Protein AF-A0A2Z2DUY6-F1 (afdb_monomer_lite)

Sequence (102 aa):
MRDYLVRGLLRPVACTTGGYGVFDDAALQRLCFVRAAFEAGIGLDALARLCRALDAADGDGASAQLAVLRQLVERRREALASLEMQLAAMPTEPAQHAESLP

Structure (mmCIF, N/CA/C/O backbone):
data_AF-A0A2Z2DUY6-F1
#
_entry.id   AF-A0A2Z2DUY6-F1
#
loop_
_atom_site.group_PDB
_atom_site.id
_atom_site.type_symbol
_atom_site.label_atom_id
_atom_site.label_alt_id
_atom_site.label_comp_id
_atom_site.label_asym_id
_atom_site.label_entity_id
_atom_site.label_seq_id
_atom_site.pdbx_PDB_ins_code
_atom_site.Cartn_x
_atom_site.Cartn_y
_atom_site.Cartn_z
_atom_site.occupancy
_atom_site.B_iso_or_equiv
_atom_site.auth_seq_id
_atom_site.auth_comp_id
_atom_site.auth_asym_id
_atom_site.auth_atom_id
_atom_site.pdbx_PDB_model_num
ATOM 1 N N . MET A 1 1 ? 2.172 -11.716 0.968 1.00 60.41 1 MET A N 1
ATOM 2 C CA . MET A 1 1 ? 3.224 -11.170 0.075 1.00 60.41 1 MET A CA 1
ATOM 3 C C . MET A 1 1 ? 2.904 -11.363 -1.411 1.00 60.41 1 MET A C 1
ATOM 5 O O . MET A 1 1 ? 2.994 -10.389 -2.141 1.00 60.41 1 MET A O 1
ATOM 9 N N . ARG A 1 2 ? 2.488 -12.559 -1.874 1.00 72.38 2 ARG A N 1
ATOM 10 C CA . ARG A 1 2 ? 2.180 -12.810 -3.303 1.00 72.38 2 ARG A CA 1
ATOM 11 C C . ARG A 1 2 ? 1.187 -11.812 -3.916 1.00 72.38 2 ARG A C 1
ATOM 13 O O . ARG A 1 2 ? 1.419 -11.347 -5.022 1.00 72.38 2 ARG A O 1
ATOM 20 N N . ASP A 1 3 ? 0.141 -11.437 -3.181 1.00 78.38 3 ASP A N 1
ATOM 21 C CA . ASP A 1 3 ? -0.847 -10.445 -3.637 1.00 78.38 3 ASP A CA 1
ATOM 22 C C . ASP A 1 3 ? -0.223 -9.059 -3.910 1.00 78.38 3 ASP A C 1
ATOM 24 O O . ASP A 1 3 ? -0.568 -8.402 -4.887 1.00 78.38 3 ASP A O 1
ATOM 28 N N . TYR A 1 4 ? 0.793 -8.657 -3.136 1.00 75.19 4 TYR A N 1
ATOM 29 C CA . TYR A 1 4 ? 1.510 -7.394 -3.349 1.00 75.19 4 TYR A CA 1
ATOM 30 C C . TYR A 1 4 ? 2.343 -7.400 -4.632 1.00 75.19 4 TYR A C 1
ATOM 32 O O . TYR A 1 4 ? 2.414 -6.387 -5.324 1.00 75.19 4 TYR A O 1
ATOM 40 N N . LEU A 1 5 ? 2.926 -8.545 -4.989 1.00 73.00 5 LEU A N 1
ATOM 41 C CA . LEU A 1 5 ? 3.660 -8.702 -6.246 1.00 73.00 5 LEU A CA 1
ATOM 42 C C . LEU A 1 5 ? 2.706 -8.703 -7.445 1.00 73.00 5 LEU A C 1
ATOM 44 O O . LEU A 1 5 ? 2.943 -7.991 -8.415 1.00 73.00 5 LEU A O 1
ATOM 48 N N . VAL A 1 6 ? 1.592 -9.438 -7.355 1.00 77.06 6 VAL A N 1
ATOM 49 C CA . VAL A 1 6 ? 0.585 -9.522 -8.430 1.00 77.06 6 VAL A CA 1
ATOM 50 C C . VAL A 1 6 ? -0.052 -8.159 -8.715 1.00 77.06 6 VAL A C 1
ATOM 52 O O . VAL A 1 6 ? -0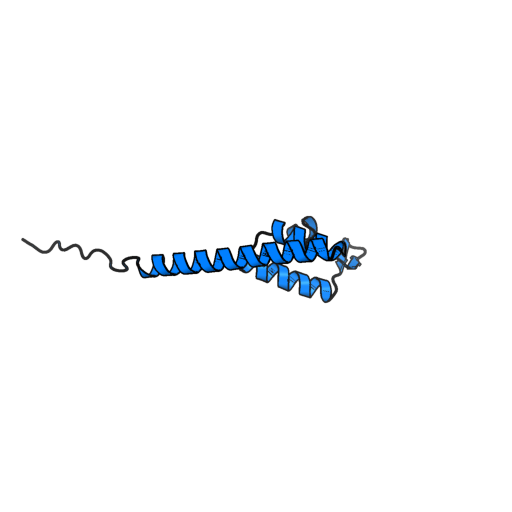.282 -7.812 -9.870 1.00 77.06 6 VAL A O 1
ATOM 55 N N . ARG A 1 7 ? -0.299 -7.351 -7.678 1.00 77.56 7 ARG A N 1
ATOM 56 C CA . ARG A 1 7 ? -0.860 -6.000 -7.834 1.00 77.56 7 ARG A CA 1
ATOM 57 C C . ARG A 1 7 ? 0.171 -4.948 -8.263 1.00 77.56 7 ARG A C 1
ATOM 59 O O . ARG A 1 7 ? -0.223 -3.831 -8.600 1.00 77.56 7 ARG A O 1
ATOM 66 N N . GLY A 1 8 ? 1.461 -5.296 -8.293 1.00 77.56 8 GLY A N 1
ATOM 67 C CA . GLY A 1 8 ? 2.557 -4.382 -8.631 1.00 77.56 8 GLY A CA 1
ATOM 68 C C . GLY A 1 8 ? 2.921 -3.405 -7.509 1.00 77.56 8 GLY A C 1
ATOM 69 O O . GLY A 1 8 ? 3.514 -2.366 -7.771 1.00 77.56 8 GLY A O 1
ATOM 70 N N . LEU A 1 9 ? 2.557 -3.718 -6.263 1.00 78.69 9 LEU A N 1
ATOM 71 C CA . LEU A 1 9 ? 2.906 -2.922 -5.081 1.00 78.69 9 LEU A CA 1
ATOM 72 C C . LEU A 1 9 ? 4.380 -3.077 -4.699 1.00 78.69 9 LEU A C 1
ATOM 74 O O . LEU A 1 9 ? 4.954 -2.187 -4.084 1.00 78.69 9 LEU A O 1
ATOM 78 N N . LEU A 1 10 ? 4.993 -4.200 -5.068 1.00 82.69 10 LEU A N 1
ATOM 79 C CA . LEU A 1 10 ? 6.422 -4.445 -4.929 1.00 82.69 10 LEU A CA 1
ATOM 80 C C . LEU A 1 10 ? 6.976 -4.904 -6.272 1.00 82.69 10 LEU A C 1
ATOM 82 O O . LEU A 1 10 ? 6.353 -5.720 -6.952 1.00 82.69 10 LEU A O 1
ATOM 86 N N . ARG A 1 11 ? 8.168 -4.420 -6.619 1.00 79.69 11 ARG A N 1
ATOM 87 C CA . ARG A 1 11 ? 8.941 -4.919 -7.754 1.00 79.69 11 ARG A CA 1
ATOM 88 C C . ARG A 1 11 ? 10.270 -5.469 -7.249 1.00 79.69 11 ARG A C 1
ATOM 90 O O . ARG A 1 11 ? 10.967 -4.749 -6.539 1.00 79.69 11 ARG A O 1
ATOM 97 N N . PRO A 1 12 ? 10.609 -6.725 -7.573 1.00 82.56 12 PRO A N 1
ATOM 98 C CA . PRO A 1 12 ? 11.951 -7.219 -7.333 1.00 82.56 12 PRO A CA 1
ATOM 99 C C . PRO A 1 12 ? 12.933 -6.517 -8.278 1.00 82.56 12 PRO A C 1
ATOM 101 O O . PRO A 1 12 ? 12.609 -6.266 -9.439 1.00 82.56 12 PRO A O 1
ATOM 104 N N . VAL A 1 13 ? 14.132 -6.220 -7.782 1.00 83.50 13 VAL A N 1
ATOM 105 C CA . VAL A 1 13 ? 15.235 -5.649 -8.573 1.00 83.50 13 VAL A CA 1
ATOM 106 C C . VAL A 1 13 ? 15.958 -6.708 -9.404 1.00 83.50 13 VAL A C 1
ATOM 108 O O . VAL A 1 13 ? 16.558 -6.395 -10.426 1.00 83.50 13 VAL A O 1
ATOM 111 N N . ALA A 1 14 ? 15.876 -7.973 -8.989 1.00 83.19 14 ALA A N 1
ATOM 112 C CA . ALA A 1 14 ? 16.376 -9.126 -9.727 1.00 83.19 14 ALA A CA 1
ATOM 113 C C . ALA A 1 14 ? 15.599 -10.388 -9.331 1.00 83.19 14 ALA A C 1
ATOM 115 O O . ALA A 1 14 ? 14.894 -10.400 -8.324 1.00 83.19 14 ALA A O 1
ATOM 116 N N . CYS A 1 15 ? 15.759 -11.470 -10.088 1.00 84.44 15 CYS A N 1
ATOM 117 C CA . CYS A 1 15 ? 15.271 -12.793 -9.704 1.00 84.44 15 CYS A CA 1
ATOM 118 C C . CYS A 1 15 ? 16.459 -13.741 -9.546 1.00 84.44 15 CYS A C 1
ATOM 120 O O . CYS A 1 15 ? 17.370 -13.741 -10.373 1.00 84.44 15 CYS A O 1
ATOM 122 N N . THR A 1 16 ? 16.451 -14.564 -8.500 1.00 84.44 16 THR A N 1
ATOM 123 C CA . THR A 1 16 ? 17.409 -15.663 -8.364 1.00 84.44 16 THR A CA 1
ATOM 124 C C . THR A 1 16 ? 17.088 -16.767 -9.371 1.00 84.44 16 THR A C 1
ATOM 126 O O . THR A 1 16 ? 15.958 -16.880 -9.851 1.00 84.44 16 THR A O 1
ATOM 129 N N . THR A 1 17 ? 18.055 -17.643 -9.645 1.00 82.19 17 THR A N 1
ATOM 130 C CA . THR A 1 17 ? 17.878 -18.813 -10.525 1.00 82.19 17 THR A CA 1
ATOM 131 C C . THR A 1 17 ? 16.742 -19.739 -10.067 1.00 82.19 17 THR A C 1
ATOM 133 O O . THR A 1 17 ? 16.133 -20.420 -10.883 1.00 82.19 17 THR A O 1
ATOM 136 N N . GLY A 1 18 ? 16.414 -19.733 -8.770 1.00 83.19 18 GLY A N 1
ATOM 137 C CA . GLY A 1 18 ? 15.284 -20.470 -8.195 1.00 83.19 18 GLY A CA 1
ATOM 138 C C . GLY A 1 18 ? 13.927 -19.761 -8.303 1.00 83.19 18 GLY A C 1
ATOM 139 O O . GLY A 1 18 ? 12.954 -20.248 -7.737 1.00 83.19 18 GLY A O 1
ATOM 140 N N . GLY A 1 19 ? 13.844 -18.608 -8.975 1.00 81.19 19 GLY A N 1
ATOM 141 C CA . GLY A 1 19 ? 12.598 -17.855 -9.157 1.0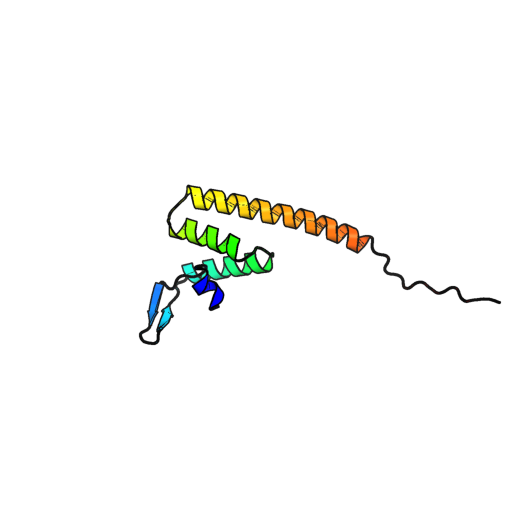0 81.19 19 GLY A CA 1
ATOM 142 C C . GLY A 1 19 ? 12.203 -16.957 -7.979 1.00 81.19 19 GLY A C 1
ATOM 143 O O . GLY A 1 19 ? 11.085 -16.442 -7.958 1.00 81.19 19 GLY A O 1
ATOM 144 N N . TYR A 1 20 ? 13.093 -16.739 -7.006 1.00 79.69 20 TYR A N 1
ATOM 145 C CA . TYR A 1 20 ? 12.834 -15.827 -5.888 1.00 79.69 20 TYR A CA 1
ATOM 146 C C . TYR A 1 20 ? 13.190 -14.390 -6.267 1.00 79.69 20 TYR A C 1
ATOM 148 O O . TYR A 1 20 ? 14.263 -14.139 -6.809 1.00 79.69 20 TYR A O 1
ATOM 156 N N . GLY A 1 21 ? 12.312 -13.437 -5.954 1.00 83.88 21 GLY A N 1
ATOM 157 C CA . GLY A 1 21 ? 12.600 -12.014 -6.132 1.00 83.88 21 GLY A CA 1
ATOM 158 C C . GLY A 1 21 ? 13.633 -11.509 -5.122 1.00 83.88 21 GLY A C 1
ATOM 159 O O . GLY A 1 21 ? 13.524 -11.790 -3.930 1.00 83.88 21 GLY A O 1
ATOM 160 N N . VAL A 1 22 ? 14.613 -10.751 -5.601 1.00 85.31 22 VAL A N 1
ATOM 161 C CA . VAL A 1 22 ? 15.572 -9.974 -4.809 1.00 85.31 22 VAL A CA 1
ATOM 162 C C . VAL A 1 22 ? 15.028 -8.555 -4.687 1.00 85.31 22 VAL A C 1
ATOM 164 O O . VAL A 1 22 ? 14.579 -7.986 -5.680 1.00 85.31 22 VAL A O 1
ATOM 167 N N . PHE A 1 23 ? 15.060 -7.985 -3.487 1.00 85.06 23 PHE A N 1
ATOM 168 C CA . PHE A 1 23 ? 14.535 -6.653 -3.187 1.00 85.06 23 PHE A CA 1
ATOM 169 C C . PHE A 1 23 ? 15.638 -5.814 -2.550 1.00 85.06 23 PHE A C 1
ATOM 171 O O . PHE A 1 23 ? 16.398 -6.328 -1.732 1.00 85.06 23 PHE A O 1
ATOM 178 N N . ASP A 1 24 ? 15.725 -4.551 -2.946 1.00 86.94 24 ASP A N 1
ATOM 179 C CA . ASP A 1 24 ? 16.646 -3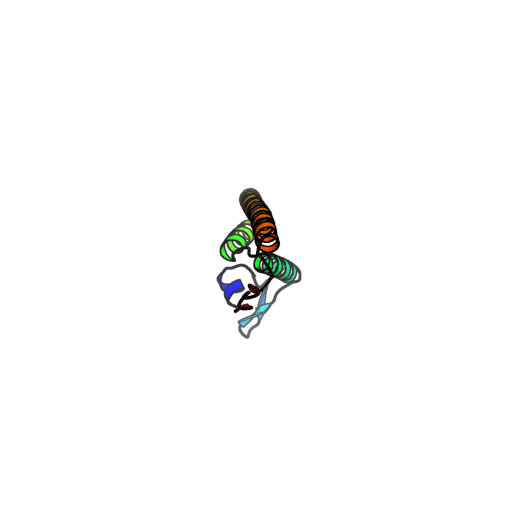.573 -2.379 1.00 86.94 24 ASP A CA 1
ATOM 180 C C . ASP A 1 24 ? 15.989 -2.785 -1.231 1.00 86.94 24 ASP A C 1
ATOM 182 O O . ASP A 1 24 ? 14.815 -2.981 -0.889 1.00 86.94 24 ASP A O 1
ATOM 186 N N . ASP A 1 25 ? 16.746 -1.868 -0.632 1.00 88.19 25 ASP A N 1
ATOM 187 C CA . ASP A 1 25 ? 16.249 -1.024 0.457 1.00 88.19 25 ASP A CA 1
ATOM 188 C C . ASP A 1 25 ? 15.073 -0.137 0.018 1.00 88.19 25 ASP A C 1
ATOM 190 O O . ASP A 1 25 ? 14.151 0.103 0.801 1.00 88.19 25 ASP A O 1
ATOM 194 N N . ALA A 1 26 ? 15.042 0.301 -1.245 1.00 84.44 26 ALA A N 1
ATOM 195 C CA . ALA A 1 26 ? 13.936 1.087 -1.789 1.00 84.44 26 ALA A CA 1
ATOM 196 C C . ALA A 1 26 ? 12.633 0.270 -1.844 1.00 84.44 26 ALA A C 1
ATOM 198 O O . ALA A 1 26 ? 11.563 0.754 -1.455 1.00 84.44 26 ALA A O 1
ATOM 199 N N . ALA A 1 27 ? 12.708 -0.996 -2.258 1.00 85.12 27 ALA A N 1
ATOM 200 C CA . ALA A 1 27 ? 11.579 -1.913 -2.207 1.00 85.12 27 ALA A CA 1
ATOM 201 C C . ALA A 1 27 ? 11.127 -2.196 -0.764 1.00 85.12 27 ALA A C 1
ATOM 203 O O . ALA A 1 27 ? 9.921 -2.306 -0.516 1.00 85.12 27 ALA A O 1
ATOM 204 N N . LEU A 1 28 ? 12.055 -2.251 0.198 1.00 86.81 28 LEU A N 1
ATOM 205 C CA . LEU A 1 28 ? 11.716 -2.386 1.615 1.00 86.81 28 LEU A CA 1
ATOM 206 C C . LEU A 1 28 ? 11.000 -1.138 2.156 1.00 86.81 28 LEU A C 1
ATOM 208 O O . LEU A 1 28 ? 9.966 -1.264 2.813 1.00 86.81 28 LEU A O 1
ATOM 212 N N . GLN A 1 29 ? 11.481 0.065 1.836 1.00 87.38 29 GLN A N 1
ATOM 213 C CA . GLN A 1 29 ? 10.809 1.318 2.198 1.00 87.38 29 GLN A CA 1
ATOM 214 C C . GLN A 1 29 ? 9.395 1.390 1.611 1.00 87.38 29 GLN A C 1
ATOM 216 O O . GLN A 1 29 ? 8.442 1.738 2.316 1.00 87.38 29 GLN A O 1
ATOM 221 N N . ARG A 1 30 ? 9.229 0.993 0.343 1.00 89.12 30 ARG A N 1
ATOM 222 C CA . ARG A 1 30 ? 7.911 0.909 -0.296 1.00 89.12 30 ARG A CA 1
ATOM 223 C C . ARG A 1 30 ? 7.007 -0.104 0.406 1.00 89.12 30 ARG A C 1
ATOM 225 O O . ARG A 1 30 ? 5.832 0.190 0.615 1.00 89.12 30 ARG A O 1
ATOM 232 N N . LEU A 1 31 ? 7.530 -1.260 0.818 1.00 88.62 31 LEU A N 1
ATOM 233 C CA . LEU A 1 31 ? 6.766 -2.238 1.596 1.00 88.62 31 LEU A CA 1
ATOM 234 C C . LEU A 1 31 ? 6.303 -1.663 2.938 1.00 88.62 31 LEU A C 1
ATOM 236 O O . LEU A 1 31 ? 5.134 -1.822 3.291 1.00 88.62 31 LEU A O 1
ATOM 240 N N . CYS A 1 32 ? 7.183 -0.976 3.667 1.00 90.12 32 CYS A N 1
ATOM 241 C CA . CYS A 1 32 ? 6.828 -0.319 4.924 1.00 90.12 32 CYS A CA 1
ATOM 242 C C . CYS A 1 32 ? 5.692 0.693 4.726 1.00 90.12 32 CYS A C 1
ATOM 244 O O . CYS A 1 32 ? 4.730 0.687 5.493 1.00 90.12 32 CYS A O 1
ATOM 246 N N . PHE A 1 33 ? 5.757 1.499 3.664 1.00 88.94 33 PHE A N 1
ATOM 247 C CA . PHE A 1 33 ? 4.690 2.435 3.313 1.00 88.94 33 PHE A CA 1
ATOM 248 C C . PHE A 1 33 ? 3.366 1.727 2.989 1.00 88.94 33 PHE A C 1
ATOM 250 O O . PHE A 1 33 ? 2.332 2.064 3.563 1.00 88.94 33 PHE A O 1
ATOM 257 N N . VAL A 1 34 ? 3.388 0.729 2.097 1.00 90.12 34 VAL A N 1
ATOM 258 C CA . VAL A 1 34 ? 2.184 -0.020 1.695 1.00 90.12 34 VAL A CA 1
ATOM 259 C C . VAL A 1 34 ? 1.540 -0.694 2.904 1.00 90.12 34 VAL A C 1
ATOM 261 O O . VAL A 1 34 ? 0.318 -0.657 3.040 1.00 90.12 34 VAL A O 1
ATOM 264 N N . ARG A 1 35 ? 2.352 -1.268 3.801 1.00 89.56 35 ARG A N 1
ATOM 265 C CA . ARG A 1 35 ? 1.865 -1.888 5.035 1.00 89.56 35 ARG A CA 1
ATOM 266 C C . ARG A 1 35 ? 1.188 -0.864 5.944 1.00 89.56 35 ARG A C 1
ATOM 268 O O . ARG A 1 35 ? 0.041 -1.082 6.315 1.00 89.56 35 ARG A O 1
ATOM 275 N N . ALA A 1 36 ? 1.845 0.259 6.233 1.00 89.94 36 ALA A N 1
ATOM 276 C CA . ALA A 1 36 ? 1.285 1.303 7.092 1.00 89.94 36 ALA A CA 1
ATOM 277 C C . ALA A 1 36 ? -0.021 1.888 6.525 1.00 89.94 36 ALA A C 1
ATOM 279 O O . ALA A 1 36 ? -0.985 2.103 7.255 1.00 89.94 36 ALA A O 1
ATOM 280 N N . ALA A 1 37 ? -0.089 2.108 5.210 1.00 89.31 37 ALA A N 1
ATOM 281 C CA . ALA A 1 37 ? -1.299 2.610 4.572 1.00 89.31 37 ALA A CA 1
ATOM 282 C C . ALA A 1 37 ? -2.443 1.584 4.614 1.00 89.31 37 ALA A C 1
ATOM 284 O O . ALA A 1 37 ? -3.588 1.951 4.873 1.00 89.31 37 ALA A O 1
ATOM 285 N N . PHE A 1 38 ? -2.144 0.302 4.395 1.00 87.81 38 PHE A N 1
ATOM 286 C CA . PHE A 1 38 ? -3.134 -0.766 4.510 1.00 87.81 38 PHE A CA 1
ATOM 287 C C . PHE A 1 38 ? -3.663 -0.912 5.943 1.00 87.81 38 PHE A C 1
ATOM 289 O O . PHE A 1 38 ? -4.872 -1.012 6.137 1.00 87.81 38 PHE A O 1
ATOM 296 N N . GLU A 1 39 ? -2.781 -0.853 6.945 1.00 88.38 39 GLU A N 1
ATOM 297 C CA . GLU A 1 39 ? -3.150 -0.839 8.368 1.00 88.38 39 GLU A CA 1
ATOM 298 C C . GLU A 1 39 ? -4.022 0.380 8.719 1.00 88.38 39 GLU A C 1
ATOM 300 O O . GLU A 1 39 ? -4.975 0.257 9.482 1.00 88.38 39 GLU A O 1
ATOM 305 N N . ALA A 1 40 ? -3.787 1.529 8.078 1.00 85.88 40 ALA A N 1
ATOM 306 C CA . ALA A 1 40 ? -4.651 2.712 8.156 1.00 85.88 40 ALA A CA 1
ATOM 307 C C . ALA A 1 40 ? -5.971 2.585 7.353 1.00 85.88 40 ALA A C 1
ATOM 309 O O . ALA A 1 40 ? -6.718 3.555 7.191 1.00 85.88 40 ALA A O 1
ATOM 310 N N . GLY A 1 41 ? -6.269 1.400 6.813 1.00 86.62 41 GLY A N 1
ATOM 311 C CA . GLY A 1 41 ? -7.490 1.082 6.076 1.00 86.62 41 GLY A CA 1
ATOM 312 C C . GLY A 1 41 ? -7.472 1.474 4.597 1.00 86.62 41 GLY A C 1
ATOM 313 O O . GLY A 1 41 ? -8.482 1.318 3.907 1.00 86.62 41 GLY A O 1
ATOM 314 N N . ILE A 1 42 ? -6.366 1.990 4.063 1.00 89.56 42 ILE A N 1
ATOM 315 C CA . ILE A 1 42 ? -6.266 2.341 2.643 1.00 89.56 42 ILE A CA 1
ATOM 316 C C . ILE A 1 42 ? -6.264 1.061 1.792 1.00 89.56 42 ILE A C 1
ATOM 318 O O . ILE A 1 42 ? -5.478 0.143 2.008 1.00 89.56 42 ILE A O 1
ATOM 322 N N . GLY A 1 43 ? -7.146 1.003 0.791 1.00 88.12 43 GLY A N 1
ATOM 323 C CA . GLY A 1 43 ? -7.279 -0.168 -0.076 1.00 88.12 43 GLY A CA 1
ATOM 324 C C . GLY A 1 43 ? -6.070 -0.377 -0.995 1.00 88.12 43 GLY A C 1
ATOM 325 O O . GLY A 1 43 ? -5.516 0.579 -1.545 1.00 88.12 43 GLY A O 1
ATOM 326 N N . LEU A 1 44 ? -5.713 -1.644 -1.227 1.00 87.81 44 LEU A N 1
ATOM 327 C CA . LEU A 1 44 ? -4.557 -2.037 -2.045 1.00 87.81 44 LEU A CA 1
ATOM 328 C C . LEU A 1 44 ? -4.626 -1.522 -3.490 1.00 87.81 44 LEU A C 1
ATOM 330 O O . LEU A 1 44 ? -3.589 -1.235 -4.077 1.00 87.81 44 LEU A O 1
ATOM 334 N N . ASP A 1 45 ? -5.820 -1.343 -4.059 1.00 89.06 45 ASP A N 1
ATOM 335 C CA . ASP A 1 45 ? -5.974 -0.834 -5.428 1.00 89.06 45 ASP A CA 1
ATOM 336 C C . ASP A 1 45 ? -5.608 0.650 -5.555 1.00 89.06 45 ASP A C 1
ATOM 338 O O . ASP A 1 45 ? -5.056 1.070 -6.572 1.00 89.06 45 ASP A O 1
ATOM 342 N N . ALA A 1 46 ? -5.875 1.453 -4.519 1.00 87.94 46 ALA A N 1
ATOM 343 C CA . ALA A 1 46 ? -5.449 2.851 -4.483 1.00 87.94 46 ALA A CA 1
ATOM 344 C C . ALA A 1 46 ? -3.924 2.954 -4.359 1.00 87.94 46 ALA A C 1
ATOM 346 O O . ALA A 1 46 ? -3.294 3.736 -5.070 1.00 87.94 46 ALA 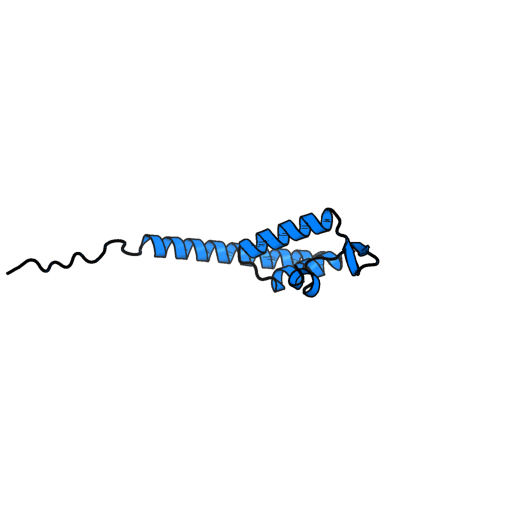A O 1
ATOM 347 N N . LEU A 1 47 ? -3.329 2.100 -3.523 1.00 90.12 47 LEU A N 1
ATOM 348 C CA 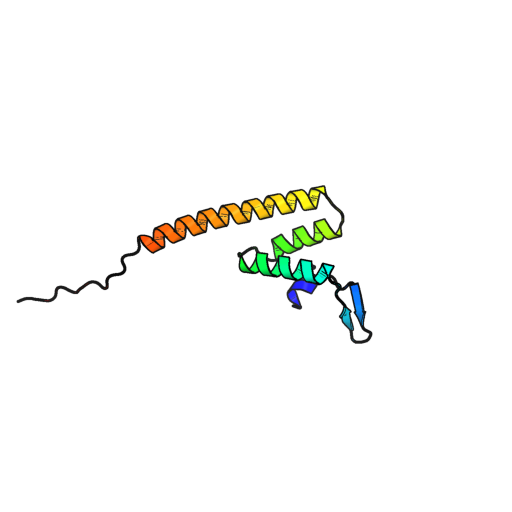. LEU A 1 47 ? -1.878 2.001 -3.384 1.00 90.12 47 LEU A CA 1
ATOM 349 C C . LEU A 1 47 ? -1.219 1.520 -4.683 1.00 90.12 47 LEU A C 1
ATOM 351 O O . LEU A 1 47 ? -0.202 2.073 -5.088 1.00 90.12 47 LEU A O 1
ATOM 355 N N . ALA A 1 48 ? -1.831 0.568 -5.392 1.00 89.88 48 ALA A N 1
ATOM 356 C CA . ALA A 1 48 ? -1.308 0.056 -6.657 1.00 89.88 48 ALA A CA 1
ATOM 357 C C . ALA A 1 48 ? -1.285 1.136 -7.746 1.00 89.88 48 ALA A C 1
ATOM 359 O O . ALA A 1 48 ? -0.332 1.200 -8.521 1.00 89.88 48 ALA A O 1
ATOM 360 N N . ARG A 1 49 ? -2.293 2.020 -7.792 1.00 89.25 49 ARG A N 1
ATOM 361 C CA . ARG A 1 49 ? -2.296 3.167 -8.714 1.00 89.25 49 ARG A CA 1
ATOM 362 C C . ARG A 1 49 ? -1.166 4.149 -8.417 1.00 89.25 49 ARG A C 1
ATOM 364 O O . ARG A 1 49 ? -0.487 4.560 -9.353 1.00 89.25 49 ARG A O 1
ATOM 371 N N . LEU A 1 50 ? -0.928 4.475 -7.144 1.00 89.38 50 LEU A N 1
ATOM 372 C CA . LEU A 1 50 ? 0.203 5.321 -6.759 1.00 89.38 50 LEU A CA 1
ATOM 373 C C . LEU A 1 50 ? 1.542 4.667 -7.131 1.00 89.38 50 LEU A C 1
ATOM 375 O O . LEU A 1 50 ? 2.371 5.312 -7.764 1.00 89.38 50 LEU A O 1
ATOM 379 N N . CYS A 1 51 ? 1.746 3.392 -6.782 1.00 88.06 51 CYS A N 1
ATOM 380 C CA . CYS A 1 51 ? 2.981 2.674 -7.110 1.00 88.06 51 CYS A CA 1
ATOM 381 C C . CYS A 1 51 ? 3.251 2.668 -8.620 1.00 88.06 51 CYS A C 1
ATOM 383 O O . CYS A 1 51 ? 4.378 2.927 -9.026 1.00 88.06 51 CYS A O 1
ATOM 385 N N . ARG A 1 52 ? 2.222 2.460 -9.452 1.00 87.56 52 ARG A N 1
ATOM 386 C CA . ARG A 1 52 ? 2.355 2.518 -10.918 1.00 87.56 52 ARG A CA 1
ATOM 387 C C . ARG A 1 52 ? 2.735 3.904 -11.429 1.00 87.56 52 ARG A C 1
ATOM 389 O O . ARG A 1 52 ? 3.579 3.984 -12.310 1.00 87.56 52 ARG A O 1
ATOM 396 N N . ALA A 1 53 ? 2.138 4.968 -10.894 1.00 89.12 53 ALA A N 1
ATOM 397 C CA . ALA A 1 53 ? 2.480 6.333 -11.294 1.00 89.12 53 ALA A CA 1
ATOM 398 C C . ALA A 1 53 ? 3.934 6.682 -10.925 1.00 89.12 53 ALA A C 1
ATOM 400 O O . ALA A 1 53 ? 4.674 7.217 -11.746 1.00 89.12 53 ALA A O 1
ATOM 401 N N . LEU A 1 54 ? 4.369 6.284 -9.722 1.00 86.12 54 LEU A N 1
ATOM 402 C CA . LEU A 1 54 ? 5.760 6.425 -9.283 1.00 86.12 54 LEU A CA 1
ATOM 403 C C . LEU A 1 54 ? 6.726 5.632 -10.177 1.00 86.12 54 LEU A C 1
ATOM 405 O O . LEU A 1 54 ? 7.777 6.146 -10.546 1.00 86.12 54 LEU A O 1
ATOM 409 N N . ASP A 1 55 ? 6.365 4.402 -10.550 1.00 85.44 55 ASP A N 1
ATOM 410 C CA . ASP A 1 55 ? 7.192 3.542 -11.409 1.00 85.44 55 ASP A CA 1
ATOM 411 C C . ASP A 1 55 ? 7.266 4.038 -12.859 1.00 85.44 55 ASP A C 1
ATOM 413 O O . ASP A 1 55 ? 8.261 3.799 -13.539 1.00 85.44 55 ASP A O 1
ATOM 417 N N . ALA A 1 56 ? 6.226 4.722 -13.341 1.00 87.56 56 ALA A N 1
ATOM 418 C CA . ALA A 1 56 ? 6.189 5.319 -14.673 1.00 87.56 56 ALA A CA 1
ATOM 419 C C . ALA A 1 56 ? 6.995 6.628 -14.774 1.00 87.56 56 ALA A C 1
ATOM 421 O O . ALA A 1 56 ? 7.049 7.211 -15.854 1.00 87.56 56 ALA A O 1
ATOM 422 N N . ALA A 1 57 ? 7.591 7.098 -13.668 1.00 84.06 57 ALA A N 1
ATOM 423 C CA . ALA A 1 57 ? 8.167 8.439 -13.542 1.00 84.06 57 ALA A CA 1
ATOM 424 C C . ALA A 1 57 ? 7.177 9.559 -13.937 1.00 84.06 57 ALA A C 1
ATOM 426 O O . ALA A 1 57 ? 7.579 10.653 -14.333 1.00 84.06 57 ALA A O 1
ATOM 427 N N . ASP A 1 58 ? 5.875 9.288 -13.806 1.00 87.75 58 ASP A N 1
ATOM 428 C CA . ASP A 1 58 ? 4.797 10.230 -14.084 1.00 87.75 58 ASP A CA 1
ATOM 429 C C . ASP A 1 58 ? 4.567 11.097 -12.841 1.00 87.75 58 ASP A C 1
ATOM 431 O O . ASP A 1 58 ? 3.810 10.740 -11.932 1.00 87.75 58 ASP A O 1
ATOM 435 N N . GLY A 1 59 ? 5.286 12.220 -12.772 1.00 86.69 59 GLY A N 1
ATOM 436 C CA . GLY A 1 59 ? 5.235 13.140 -11.634 1.00 86.69 59 GLY A CA 1
ATOM 437 C C . GLY A 1 59 ? 3.839 13.720 -11.392 1.00 86.69 59 GLY A C 1
ATOM 438 O O . GLY A 1 59 ? 3.400 13.799 -10.240 1.00 86.69 59 GLY A O 1
ATOM 439 N N . ASP A 1 60 ? 3.115 14.054 -12.460 1.00 90.19 60 ASP A N 1
ATOM 440 C CA . ASP A 1 60 ? 1.765 14.616 -12.375 1.00 90.19 60 ASP A CA 1
ATOM 441 C C . ASP A 1 60 ? 0.759 13.552 -11.926 1.00 90.19 60 ASP A C 1
ATOM 443 O O . ASP A 1 60 ? -0.020 13.780 -10.994 1.00 90.19 60 ASP A O 1
ATOM 447 N N . GLY A 1 61 ? 0.826 12.351 -12.508 1.00 89.38 61 GLY A N 1
ATOM 448 C CA . GLY A 1 61 ? 0.017 11.213 -12.082 1.00 89.38 61 GLY A CA 1
ATOM 449 C C . GLY A 1 61 ? 0.288 10.813 -10.631 1.00 89.38 61 GLY A C 1
ATOM 450 O O . GLY A 1 61 ? -0.651 10.558 -9.871 1.00 89.38 61 GLY A O 1
ATOM 451 N N . ALA A 1 62 ? 1.553 10.813 -10.201 1.00 89.81 62 ALA A N 1
ATOM 452 C CA . ALA A 1 62 ? 1.927 10.509 -8.824 1.00 89.81 62 ALA A CA 1
ATOM 453 C C . ALA A 1 62 ? 1.403 11.576 -7.853 1.00 89.81 62 ALA A C 1
ATOM 455 O O . ALA A 1 62 ? 0.821 11.233 -6.822 1.00 89.81 62 ALA A O 1
ATOM 456 N N . SER A 1 63 ? 1.537 12.859 -8.200 1.00 91.25 63 SER A N 1
ATOM 457 C CA . SER A 1 63 ? 0.996 13.977 -7.420 1.00 91.25 63 SER A CA 1
ATOM 458 C C . SER A 1 63 ? -0.528 13.886 -7.276 1.00 91.25 63 SER A C 1
ATOM 460 O O . SER A 1 63 ? -1.058 13.980 -6.164 1.00 91.25 63 SER A O 1
ATOM 462 N N . ALA A 1 64 ? -1.239 13.593 -8.369 1.00 92.19 64 ALA A N 1
ATOM 463 C CA . ALA A 1 64 ? -2.685 13.397 -8.354 1.00 92.19 64 ALA A CA 1
ATOM 464 C C . ALA A 1 64 ? -3.100 12.217 -7.456 1.00 92.19 64 ALA A C 1
ATOM 466 O O . ALA A 1 64 ? -4.016 12.350 -6.641 1.00 92.19 64 ALA A O 1
ATOM 467 N N . GLN A 1 65 ? -2.408 11.073 -7.537 1.00 91.56 65 GLN A N 1
ATOM 468 C CA . GLN A 1 65 ? -2.694 9.930 -6.659 1.00 91.56 65 GLN A CA 1
ATOM 469 C C . GLN A 1 65 ? -2.379 10.232 -5.186 1.00 91.56 65 GLN A C 1
ATOM 471 O O . GLN A 1 65 ? -3.137 9.822 -4.305 1.00 91.56 65 GLN A O 1
ATOM 476 N N . LEU A 1 66 ? -1.312 10.982 -4.895 1.00 92.25 66 LEU A N 1
ATOM 477 C CA . LEU A 1 66 ? -1.005 11.429 -3.534 1.00 92.25 66 LEU A CA 1
ATOM 478 C C . LEU A 1 66 ? -2.097 12.348 -2.978 1.00 92.25 66 LEU A C 1
ATOM 480 O O . LEU A 1 66 ? -2.486 12.194 -1.820 1.00 92.25 66 LEU A O 1
ATOM 484 N N . ALA A 1 67 ? -2.627 13.268 -3.788 1.00 94.00 67 ALA A N 1
ATOM 485 C CA . ALA A 1 67 ? -3.745 14.121 -3.390 1.00 94.00 67 ALA A CA 1
ATOM 486 C C . ALA A 1 67 ? -4.996 13.292 -3.059 1.00 94.00 67 ALA A C 1
ATOM 488 O O . ALA A 1 67 ? -5.609 13.498 -2.010 1.00 94.00 67 ALA A O 1
ATOM 489 N N . VAL A 1 68 ? -5.325 12.297 -3.891 1.00 91.88 68 VAL A N 1
ATOM 490 C CA . VAL A 1 68 ? -6.440 11.368 -3.640 1.00 91.88 68 VAL A CA 1
ATOM 491 C C . VAL A 1 68 ? -6.243 10.590 -2.337 1.00 91.88 68 VAL A C 1
ATOM 493 O O . VAL A 1 68 ? -7.179 10.473 -1.545 1.00 91.88 68 VAL A O 1
ATOM 496 N N . LEU A 1 69 ? -5.037 10.078 -2.075 1.00 91.75 69 LEU A N 1
ATOM 497 C CA . LEU A 1 69 ? -4.756 9.357 -0.832 1.00 91.75 69 LEU A CA 1
ATOM 498 C C . LEU A 1 69 ? -4.855 10.259 0.400 1.00 91.75 69 LEU A C 1
ATOM 500 O O . LEU A 1 69 ? -5.431 9.838 1.400 1.00 91.75 69 LEU A O 1
ATOM 504 N N . ARG A 1 70 ? -4.356 11.498 0.329 1.00 92.56 70 ARG A N 1
ATOM 505 C CA . ARG A 1 70 ? -4.501 12.478 1.419 1.00 92.56 70 ARG A CA 1
ATOM 506 C C . ARG A 1 70 ? -5.971 12.760 1.723 1.00 92.56 70 ARG A C 1
ATOM 508 O O . ARG A 1 70 ? -6.366 12.699 2.879 1.00 92.56 70 ARG A O 1
ATOM 515 N N . GLN A 1 71 ? -6.793 12.975 0.696 1.00 92.94 71 GLN A N 1
ATOM 516 C CA . GLN A 1 71 ? -8.240 13.168 0.858 1.00 92.94 71 GLN A CA 1
ATOM 517 C C . GLN A 1 71 ? -8.922 11.954 1.502 1.00 92.94 71 GLN A C 1
ATOM 519 O O . GLN A 1 71 ? -9.771 12.098 2.379 1.00 92.94 71 GLN A O 1
ATOM 524 N N . LEU A 1 72 ? -8.526 10.741 1.108 1.00 90.50 72 LEU A N 1
ATOM 525 C CA . LEU A 1 72 ? -9.049 9.512 1.700 1.00 90.50 72 LEU A CA 1
ATOM 526 C C . LEU A 1 72 ? -8.670 9.371 3.181 1.00 90.50 72 LEU A C 1
ATOM 528 O O . LEU A 1 72 ? -9.484 8.893 3.971 1.00 90.50 72 LEU A O 1
ATOM 532 N N . VAL A 1 73 ? -7.451 9.769 3.549 1.00 91.56 73 VAL A N 1
ATOM 533 C CA . VAL A 1 73 ? -6.995 9.793 4.944 1.00 91.56 73 VAL A CA 1
ATOM 534 C C . VAL A 1 73 ? -7.819 10.788 5.754 1.00 91.56 73 VAL A C 1
ATOM 536 O O . VAL A 1 73 ? -8.354 10.404 6.788 1.00 91.56 73 VAL A O 1
ATOM 539 N N . GLU A 1 74 ? -7.991 12.020 5.280 1.00 94.12 74 GLU A N 1
ATOM 540 C CA . GLU A 1 74 ? -8.759 13.035 6.015 1.00 94.12 74 GLU A CA 1
ATOM 541 C C . GLU A 1 74 ? -10.223 12.624 6.200 1.00 94.12 74 GLU A C 1
ATOM 543 O O . GLU A 1 74 ? -10.717 12.592 7.326 1.00 94.12 74 GLU A O 1
ATOM 548 N N . ARG A 1 75 ? -10.876 12.131 5.141 1.00 91.69 75 ARG A N 1
ATOM 549 C CA . ARG A 1 75 ? -12.241 11.593 5.242 1.00 91.69 75 ARG A CA 1
ATOM 550 C C . ARG A 1 75 ? -12.354 10.456 6.262 1.00 91.69 75 ARG A C 1
ATOM 552 O O . ARG A 1 75 ? -13.375 10.310 6.932 1.00 91.69 75 ARG A O 1
ATOM 559 N N . ARG A 1 76 ? -11.323 9.613 6.376 1.00 90.06 76 ARG A N 1
ATOM 560 C CA . ARG A 1 76 ? -11.284 8.551 7.391 1.00 90.06 76 ARG A CA 1
ATOM 561 C C . ARG A 1 76 ? -11.128 9.104 8.795 1.00 90.06 76 ARG A C 1
ATOM 563 O O . ARG A 1 76 ? -11.789 8.599 9.693 1.00 90.06 76 ARG A O 1
ATOM 570 N N . ARG A 1 77 ? -10.287 10.118 8.988 1.00 92.56 77 ARG A N 1
ATOM 571 C CA . ARG A 1 77 ? -10.108 10.768 10.293 1.00 92.56 77 ARG A CA 1
ATOM 572 C C . ARG A 1 77 ? -11.417 11.388 10.775 1.00 92.56 77 ARG A C 1
ATOM 574 O O . ARG A 1 77 ? -11.790 11.168 11.918 1.00 92.56 77 ARG A O 1
ATOM 581 N N . GLU A 1 78 ? -12.155 12.057 9.893 1.00 95.62 78 GLU A N 1
ATOM 582 C CA . GLU A 1 78 ? -13.485 12.607 10.198 1.00 95.62 78 GLU A CA 1
ATOM 583 C C . GLU A 1 78 ? -14.503 11.516 10.567 1.00 95.62 78 GLU A C 1
ATOM 585 O O . GLU A 1 78 ? -15.248 11.646 11.543 1.00 95.62 78 GLU A O 1
ATOM 590 N N . ALA A 1 79 ? -14.523 10.413 9.810 1.00 93.44 79 ALA A N 1
ATOM 591 C CA . ALA A 1 79 ? -15.400 9.281 10.092 1.00 93.44 79 ALA A CA 1
ATOM 592 C C . ALA A 1 79 ? -15.059 8.602 11.429 1.00 93.44 79 ALA A C 1
ATOM 594 O O . ALA A 1 79 ? -15.967 8.250 12.179 1.00 93.44 79 ALA A O 1
ATOM 595 N N . LEU A 1 80 ? -13.768 8.450 11.743 1.00 93.88 80 LEU A N 1
ATOM 596 C CA . LEU A 1 80 ? -13.305 7.908 13.021 1.00 93.88 80 LEU A CA 1
ATOM 597 C C . LEU A 1 80 ? -13.666 8.834 14.183 1.00 93.88 80 LEU A C 1
ATOM 599 O O . LEU A 1 80 ? -14.220 8.351 15.159 1.00 93.88 80 LEU A O 1
ATOM 603 N N . ALA A 1 81 ? -13.468 10.147 14.049 1.00 95.88 81 ALA A N 1
ATOM 604 C CA . ALA A 1 81 ? -13.883 11.109 15.070 1.00 95.88 81 ALA A CA 1
ATOM 605 C C . ALA A 1 81 ? -15.401 11.051 15.323 1.00 95.88 81 ALA A C 1
ATOM 607 O O . ALA A 1 81 ? -15.856 11.062 16.465 1.00 95.88 81 ALA A O 1
ATOM 608 N N . SER A 1 82 ? -16.200 10.924 14.259 1.00 94.88 82 SER A N 1
ATOM 609 C CA . SER A 1 82 ? -17.656 10.766 14.374 1.00 94.88 82 SER A CA 1
ATOM 610 C C . SER A 1 82 ? -18.040 9.455 15.069 1.00 94.88 82 SER A C 1
ATOM 612 O O . SER A 1 82 ? -18.962 9.428 15.883 1.00 94.88 82 SER A O 1
ATOM 614 N N . LEU A 1 83 ? -17.331 8.366 14.763 1.00 93.94 83 LEU A N 1
ATOM 615 C CA . LEU A 1 83 ? -17.531 7.065 15.396 1.00 93.94 83 LEU A CA 1
ATOM 616 C C . LEU A 1 83 ? -17.147 7.095 16.880 1.00 93.94 83 LEU A C 1
ATOM 618 O O . LEU A 1 83 ? -17.890 6.575 17.705 1.00 93.94 83 LEU A O 1
ATOM 622 N N . GLU A 1 84 ? -16.028 7.725 17.231 1.00 95.75 84 GLU A N 1
ATOM 623 C CA . GLU A 1 84 ? -15.591 7.909 18.618 1.00 95.75 84 GLU A CA 1
ATOM 624 C C . GLU A 1 84 ? -16.643 8.664 19.439 1.00 95.75 84 GLU A C 1
ATOM 626 O O . GLU A 1 84 ? -16.966 8.243 20.549 1.00 95.75 84 GLU A O 1
ATOM 631 N N . MET A 1 85 ? -17.251 9.716 18.877 1.00 94.94 85 MET A N 1
ATOM 632 C CA . MET A 1 85 ? -18.358 10.428 19.529 1.00 94.94 85 MET A CA 1
ATOM 633 C C . MET A 1 85 ? -19.576 9.523 19.764 1.00 94.94 85 MET A C 1
ATOM 635 O O . MET A 1 85 ? -20.172 9.566 20.838 1.00 94.94 85 MET A O 1
ATOM 639 N N . GLN A 1 86 ? -19.942 8.685 18.789 1.00 94.81 86 GLN A N 1
ATOM 640 C CA . GLN A 1 86 ? -21.054 7.738 18.938 1.00 94.81 86 GLN A CA 1
ATOM 641 C C . GLN A 1 86 ? -20.754 6.663 19.986 1.00 94.81 86 GLN A C 1
ATOM 643 O O . GLN A 1 86 ? -21.625 6.337 20.787 1.00 94.81 86 GLN A O 1
ATOM 648 N N . LEU A 1 87 ? -19.523 6.141 20.009 1.00 94.38 87 LEU A N 1
ATOM 649 C CA . LEU A 1 87 ? -19.077 5.166 21.003 1.00 94.38 87 LEU A CA 1
ATOM 650 C C . LEU A 1 87 ? -19.097 5.754 22.417 1.00 94.38 87 LEU A C 1
ATOM 652 O O . LEU A 1 87 ? -19.551 5.082 23.337 1.00 94.38 87 LEU A O 1
ATOM 656 N N . ALA A 1 88 ? -18.671 7.008 22.588 1.00 92.50 88 ALA A N 1
ATOM 657 C CA . ALA A 1 88 ? -18.737 7.707 23.871 1.00 92.50 88 ALA A CA 1
ATOM 658 C C . ALA A 1 88 ? -20.180 7.971 24.338 1.00 92.50 88 ALA A C 1
ATOM 660 O O . ALA A 1 88 ? -20.434 8.041 25.538 1.00 92.50 88 ALA A O 1
ATOM 661 N N . ALA A 1 89 ? -21.121 8.114 23.401 1.00 90.50 89 ALA A N 1
ATOM 662 C CA . ALA A 1 89 ? -22.539 8.310 23.685 1.00 90.50 89 ALA A CA 1
ATOM 663 C C . ALA A 1 89 ? -23.314 6.995 23.890 1.00 90.50 89 ALA A C 1
ATOM 665 O O . ALA A 1 89 ? -24.489 7.042 24.261 1.00 90.50 89 ALA A O 1
ATOM 666 N N . MET A 1 90 ? -22.700 5.830 23.643 1.00 88.75 90 MET A N 1
ATOM 667 C CA . MET A 1 90 ? -23.366 4.554 23.892 1.00 88.75 90 MET A CA 1
ATOM 668 C C . MET A 1 90 ? -23.510 4.321 25.403 1.00 88.75 90 MET A C 1
ATOM 670 O O . MET A 1 90 ? -22.513 4.385 26.125 1.00 88.75 90 MET A O 1
ATOM 674 N N . PRO A 1 91 ? -24.723 4.025 25.902 1.00 82.25 91 PRO A N 1
ATOM 675 C CA . PRO A 1 91 ? -24.925 3.738 27.315 1.00 82.25 91 PRO A CA 1
ATOM 676 C C . PRO A 1 91 ? -24.168 2.462 27.705 1.00 82.25 91 PRO A C 1
ATOM 678 O O . PRO A 1 91 ? -24.308 1.422 27.062 1.00 82.25 91 PRO A O 1
ATOM 681 N N . THR A 1 92 ? -23.353 2.545 28.756 1.00 72.44 92 THR A N 1
ATOM 682 C CA . THR A 1 92 ? -22.516 1.441 29.258 1.00 72.44 92 THR A CA 1
ATOM 683 C C . THR A 1 92 ? -23.125 0.694 30.444 1.00 72.44 92 THR A C 1
ATOM 685 O O . THR A 1 92 ? -22.522 -0.262 30.931 1.00 72.44 92 THR A O 1
ATOM 688 N N . GLU A 1 93 ? -24.317 1.072 30.909 1.00 67.69 93 GLU A N 1
ATOM 689 C CA . GLU A 1 93 ? -24.966 0.383 32.024 1.00 67.69 93 GLU A CA 1
ATOM 690 C C . GLU A 1 93 ? -25.863 -0.763 31.529 1.00 67.69 93 GLU A C 1
ATOM 692 O O . GLU A 1 93 ? -26.701 -0.550 30.645 1.00 67.69 93 GLU A O 1
ATOM 697 N N . PRO A 1 94 ? -25.747 -1.982 32.100 1.00 58.94 94 PRO A N 1
ATOM 698 C CA . PRO A 1 94 ? -26.802 -2.963 31.941 1.00 58.94 94 PRO A CA 1
ATOM 699 C C . PRO A 1 94 ? -28.032 -2.372 32.621 1.00 58.94 94 PRO A C 1
ATOM 701 O O . PRO A 1 94 ? -27.937 -1.891 33.750 1.00 58.94 94 PRO A O 1
ATOM 704 N N . ALA A 1 95 ? -29.171 -2.389 31.930 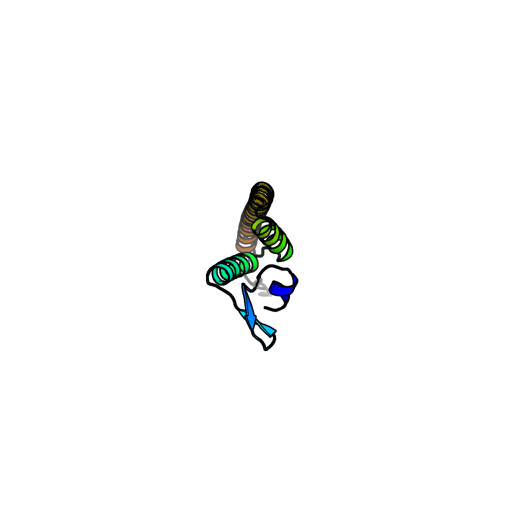1.00 55.28 95 ALA A N 1
ATOM 705 C CA . ALA A 1 95 ? -30.456 -2.038 32.509 1.00 55.28 95 ALA A CA 1
ATOM 706 C C . ALA A 1 95 ? -30.595 -2.769 33.849 1.00 55.28 95 ALA A C 1
ATOM 708 O O . ALA A 1 95 ? -30.818 -3.984 33.876 1.00 55.28 95 ALA A O 1
ATOM 709 N N . GLN A 1 96 ? -30.408 -2.031 34.948 1.00 54.16 96 GLN A N 1
ATOM 710 C CA . GLN A 1 96 ? -30.755 -2.473 36.283 1.00 54.16 96 GLN A CA 1
ATOM 711 C C . GLN A 1 96 ? -32.254 -2.709 36.199 1.00 54.16 96 GLN A C 1
ATOM 713 O O . GLN A 1 96 ? -33.038 -1.761 36.207 1.00 54.16 96 GLN A O 1
ATOM 718 N N . HIS A 1 97 ? -32.633 -3.967 35.967 1.00 54.97 97 HIS A N 1
ATOM 719 C CA . HIS A 1 97 ? -34.012 -4.395 36.037 1.00 54.97 97 HIS A CA 1
ATOM 720 C C . HIS A 1 97 ? -34.426 -4.115 37.470 1.00 54.97 97 HIS A C 1
ATOM 722 O O . HIS A 1 97 ? -34.123 -4.860 38.401 1.00 54.97 97 HIS A O 1
ATOM 728 N N . ALA A 1 98 ? -35.060 -2.960 37.624 1.00 53.69 98 ALA A N 1
ATOM 729 C CA . ALA A 1 98 ? -35.912 -2.606 38.724 1.00 53.69 98 ALA A CA 1
ATOM 730 C C . ALA A 1 98 ? -37.116 -3.559 38.689 1.00 53.69 98 ALA A C 1
ATOM 732 O O . ALA A 1 98 ? -38.231 -3.166 38.384 1.00 53.69 98 ALA A O 1
ATOM 733 N N . GLU A 1 99 ? -36.875 -4.833 38.980 1.00 53.09 99 GLU A N 1
ATOM 734 C CA . GLU A 1 99 ? -37.885 -5.752 39.493 1.00 53.09 99 GLU A CA 1
ATOM 735 C C . GLU A 1 99 ? -37.582 -5.947 40.975 1.00 53.09 99 GLU A C 1
ATOM 737 O O . GLU A 1 99 ? -37.226 -7.011 41.470 1.00 53.09 99 GLU A O 1
ATOM 742 N N . SER A 1 100 ? -37.660 -4.832 41.695 1.00 54.94 100 SER A N 1
ATOM 743 C CA . SER A 1 100 ? -37.993 -4.848 43.105 1.00 54.94 100 SER A CA 1
ATOM 744 C C . SER A 1 100 ? -39.377 -4.235 43.258 1.00 54.94 100 SER A C 1
ATOM 746 O O . SER A 1 100 ? -39.565 -3.047 43.005 1.00 54.94 100 SER A O 1
ATOM 748 N N . LEU A 1 101 ? -40.259 -5.105 43.748 1.00 46.41 101 LEU A N 1
ATOM 749 C CA . LEU A 1 101 ? -41.566 -4.920 44.375 1.00 46.41 101 LEU A CA 1
ATOM 750 C C . LEU A 1 101 ? -42.835 -5.006 43.512 1.00 46.41 101 LEU A C 1
ATOM 752 O O . LEU A 1 101 ? -42.856 -4.506 42.388 1.00 46.41 101 LEU A O 1
ATOM 756 N N . PRO A 1 102 ? -43.939 -5.520 44.099 1.00 59.31 102 PRO A N 1
ATOM 757 C CA . PRO A 1 102 ? -44.119 -5.994 45.486 1.00 59.31 102 PRO A CA 1
ATOM 758 C C . PRO A 1 102 ? -44.269 -7.517 45.640 1.00 59.31 102 PRO A C 1
ATOM 760 O O . PRO A 1 102 ? -44.530 -8.212 44.635 1.00 59.31 102 PRO A O 1
#

Radius of gyration: 22.43 Å; chains: 1; bounding box: 62×35×60 Å

Secondary structure (DSSP, 8-state):
-HHHHHTTS---SEE-TTSPEE--HHHHHHHHHHHHHHHTT--HHHHHHHHHHHHTT-HHHHHHHHHHHHHHHHHHHHHHHHHHHHHHHS--S---------

InterPro domains:
  IPR000551 MerR-type HTH domain [PF13411] (2-53)
  IPR000551 MerR-type HTH domain [PS50937] (1-53)
  IPR000551 MerR-type HTH domain [SM00422] (2-54)
  IPR009061 Putative DNA-binding domain superfamily [SSF46955] (2-89)
  IPR011797 Mercuric resistence transcriptional repressor protein MerD [TIGR02054] (2-100)

Organism: NCBI:txid83655

pLDDT: mean 84.12, std 11.08, range [46.41, 95.88]

Foldseek 3Di:
DVVCVVLLLADAPDADPVGHGHHDVVRVVSVVVLVVLVVLVNDPNLSSQLSVCVVVVPPVSNVVSVVVSVVVSVVSVVVVVVVVVVVVVDDPDDPPPPPDDD